Protein AF-A0A9D1GEF4-F1 (afdb_monomer_lite)

Organism: NCBI:txid2840716

Foldseek 3Di:
DDEDELQVVLVVLLVVCLVPDDLVCDDQQKHWDWDWDADPNFIKIKIKIFHADPVSQATPFIAIDMDTPDPVDDYHYDDDNVVSRVSSRVSNNVVSVVVCVVVPPPD

Structure (mmCIF, N/CA/C/O backbone):
data_AF-A0A9D1GEF4-F1
#
_entry.id   AF-A0A9D1GEF4-F1
#
loop_
_atom_site.group_PDB
_atom_site.id
_atom_site.type_symbol
_atom_site.label_atom_id
_atom_site.label_alt_id
_atom_site.label_comp_id
_atom_site.label_asym_id
_atom_site.label_entity_id
_atom_site.label_seq_id
_atom_site.pdbx_PDB_ins_code
_atom_site.Cartn_x
_atom_site.Cartn_y
_atom_site.Cartn_z
_atom_site.occupancy
_atom_site.B_iso_or_equiv
_atom_site.auth_seq_id
_atom_site.auth_comp_id
_atom_site.auth_asym_id
_atom_site.auth_atom_id
_atom_site.pdbx_PDB_model_num
ATOM 1 N N . MET A 1 1 ? 12.922 -2.354 -20.323 1.00 76.94 1 MET A N 1
ATOM 2 C CA . MET A 1 1 ? 13.025 -2.869 -18.943 1.00 76.94 1 MET A CA 1
ATOM 3 C C . MET A 1 1 ? 13.205 -1.672 -18.039 1.00 76.94 1 MET A C 1
ATOM 5 O O . MET A 1 1 ? 13.996 -0.806 -18.395 1.00 76.94 1 MET A O 1
ATOM 9 N N . ILE A 1 2 ? 12.455 -1.593 -16.946 1.00 87.62 2 ILE A N 1
ATOM 10 C CA . ILE A 1 2 ? 12.565 -0.506 -15.969 1.00 87.62 2 ILE A CA 1
ATOM 11 C C . ILE A 1 2 ? 12.930 -1.085 -14.607 1.00 87.62 2 ILE A C 1
ATOM 13 O O . ILE A 1 2 ? 12.380 -2.104 -14.190 1.00 87.62 2 ILE A O 1
ATOM 17 N N . GLU A 1 3 ? 13.867 -0.437 -13.930 1.00 91.56 3 GLU A N 1
ATOM 18 C CA . GLU A 1 3 ? 14.312 -0.832 -12.601 1.00 91.56 3 GLU A CA 1
ATOM 19 C C . GLU A 1 3 ? 13.551 -0.049 -11.536 1.00 91.56 3 GLU A C 1
ATOM 21 O O . GLU A 1 3 ? 13.539 1.183 -11.535 1.00 91.56 3 GLU A O 1
ATOM 26 N N . LEU A 1 4 ? 12.922 -0.769 -10.611 1.00 91.75 4 LEU A N 1
ATOM 27 C CA . LEU A 1 4 ? 12.148 -0.184 -9.526 1.00 91.75 4 LEU A CA 1
ATOM 28 C C . LEU A 1 4 ? 12.790 -0.546 -8.193 1.00 91.75 4 LEU A C 1
ATOM 30 O O . LEU A 1 4 ? 12.788 -1.700 -7.760 1.00 91.75 4 LEU A O 1
ATOM 34 N N . ASN A 1 5 ? 13.340 0.463 -7.521 1.00 94.19 5 ASN A N 1
ATOM 35 C CA . ASN A 1 5 ? 13.904 0.291 -6.192 1.00 94.19 5 ASN A CA 1
ATOM 36 C C . ASN A 1 5 ? 12.781 0.135 -5.160 1.00 94.19 5 ASN A C 1
ATOM 38 O O . ASN A 1 5 ? 11.908 1.002 -5.045 1.00 94.19 5 ASN A O 1
ATOM 42 N N . THR A 1 6 ? 12.831 -0.924 -4.353 1.00 94.50 6 THR A N 1
ATOM 43 C CA . THR A 1 6 ? 11.759 -1.209 -3.390 1.00 94.50 6 THR A CA 1
ATOM 44 C C . THR A 1 6 ? 11.595 -0.127 -2.317 1.00 94.50 6 THR A C 1
ATOM 46 O O . THR A 1 6 ? 10.497 0.050 -1.794 1.00 94.50 6 THR A O 1
ATOM 49 N N . ARG A 1 7 ? 12.631 0.673 -2.021 1.00 94.00 7 ARG A N 1
ATOM 50 C CA . ARG A 1 7 ? 12.518 1.837 -1.123 1.00 94.00 7 ARG A CA 1
ATOM 51 C C . ARG A 1 7 ? 11.658 2.944 -1.727 1.00 94.00 7 ARG A C 1
ATOM 53 O O . ARG A 1 7 ? 10.870 3.545 -1.001 1.00 94.00 7 ARG A O 1
ATOM 60 N N . HIS A 1 8 ? 11.817 3.219 -3.021 1.00 92.12 8 HIS A N 1
ATOM 61 C CA . HIS A 1 8 ? 10.982 4.198 -3.717 1.00 92.12 8 HIS A CA 1
ATOM 62 C C . HIS A 1 8 ? 9.544 3.697 -3.824 1.00 92.12 8 HIS A C 1
ATOM 64 O O . HIS A 1 8 ? 8.628 4.459 -3.539 1.00 92.12 8 HIS A O 1
ATOM 70 N N . LEU A 1 9 ? 9.351 2.408 -4.121 1.00 93.25 9 LEU A N 1
ATOM 71 C CA . LEU A 1 9 ? 8.019 1.800 -4.127 1.00 93.25 9 LEU A CA 1
ATOM 72 C C . LEU A 1 9 ? 7.336 1.893 -2.758 1.00 93.25 9 LEU A C 1
ATOM 74 O O . LEU A 1 9 ? 6.184 2.300 -2.686 1.00 93.25 9 LEU A O 1
ATOM 78 N N . ALA A 1 10 ? 8.052 1.611 -1.664 1.00 95.31 10 ALA A N 1
ATOM 79 C CA . ALA A 1 10 ? 7.504 1.757 -0.315 1.00 95.31 10 ALA A CA 1
ATOM 80 C C . ALA A 1 10 ? 7.034 3.190 -0.022 1.00 95.31 10 ALA A C 1
ATOM 82 O O . ALA A 1 10 ? 5.971 3.377 0.564 1.00 95.31 10 ALA A O 1
ATOM 83 N N . LEU A 1 11 ? 7.830 4.195 -0.414 1.00 94.69 11 LEU A N 1
ATOM 84 C CA . LEU A 1 11 ? 7.485 5.607 -0.222 1.00 94.69 11 LEU A CA 1
ATOM 85 C C . LEU A 1 11 ? 6.262 5.992 -1.051 1.00 94.69 11 LEU A C 1
ATOM 87 O O . LEU A 1 11 ? 5.365 6.656 -0.543 1.00 94.69 11 LEU A O 1
ATOM 91 N N . LEU A 1 12 ? 6.225 5.554 -2.308 1.00 93.31 12 LEU A N 1
ATOM 92 C CA . LEU A 1 12 ? 5.145 5.862 -3.230 1.00 93.31 12 LEU A CA 1
ATOM 93 C C . LEU A 1 12 ? 3.830 5.219 -2.782 1.00 93.31 12 LEU A C 1
ATOM 95 O O . LEU A 1 12 ? 2.833 5.920 -2.662 1.00 93.31 12 LEU A O 1
ATOM 99 N N . CYS A 1 13 ? 3.841 3.926 -2.444 1.00 94.06 13 CYS A N 1
ATOM 100 C CA . CYS A 1 13 ? 2.667 3.232 -1.915 1.00 94.06 13 CYS A CA 1
ATOM 101 C C . CYS A 1 13 ? 2.172 3.856 -0.609 1.00 94.06 13 CYS A C 1
ATOM 103 O O . CYS A 1 13 ? 0.974 4.074 -0.463 1.00 94.06 13 CYS A O 1
ATOM 105 N N . ALA A 1 14 ? 3.072 4.178 0.326 1.00 94.69 14 ALA A N 1
ATOM 106 C CA . ALA A 1 14 ? 2.683 4.830 1.573 1.00 94.69 14 ALA A CA 1
ATOM 107 C C . ALA A 1 14 ? 2.086 6.222 1.331 1.00 94.69 14 ALA A C 1
ATOM 109 O O . ALA A 1 14 ? 1.070 6.555 1.929 1.00 94.69 14 ALA A O 1
ATOM 110 N N . GLY A 1 15 ? 2.686 7.017 0.442 1.00 94.06 15 GLY A N 1
ATOM 111 C CA . GLY A 1 15 ? 2.183 8.344 0.093 1.00 94.06 15 GLY A CA 1
ATOM 112 C C . GLY A 1 15 ? 0.809 8.295 -0.573 1.00 94.06 15 GLY A C 1
ATOM 113 O O . GLY A 1 15 ? -0.081 9.034 -0.168 1.00 94.06 15 GLY A O 1
ATOM 114 N N . GLN A 1 16 ? 0.619 7.394 -1.541 1.00 93.81 16 GLN A N 1
ATOM 115 C CA . GLN A 1 16 ? -0.667 7.210 -2.218 1.00 93.81 16 GLN A CA 1
ATOM 116 C C . GLN A 1 16 ? -1.752 6.731 -1.258 1.00 93.81 16 GLN A C 1
ATOM 118 O O . GLN A 1 16 ? -2.845 7.290 -1.261 1.00 93.81 16 GLN A O 1
ATOM 123 N N . PHE A 1 17 ? -1.422 5.769 -0.389 1.00 93.06 17 PHE A N 1
ATOM 124 C CA . PHE A 1 17 ? -2.317 5.330 0.674 1.00 93.06 17 PHE A CA 1
ATOM 125 C C . PHE A 1 17 ? -2.722 6.509 1.557 1.00 93.06 17 PHE A C 1
ATOM 127 O O . PHE A 1 17 ? -3.899 6.781 1.709 1.00 93.06 17 PHE A O 1
ATOM 134 N N . ILE A 1 18 ? -1.758 7.252 2.103 1.00 91.44 18 ILE A N 1
ATOM 135 C CA . ILE A 1 18 ? -2.029 8.366 3.022 1.00 91.44 18 ILE A CA 1
ATOM 136 C C . ILE A 1 18 ? -2.887 9.459 2.369 1.00 91.44 18 ILE A C 1
ATOM 138 O O . ILE A 1 18 ? -3.729 10.044 3.038 1.00 91.44 18 ILE A O 1
ATOM 142 N N . ALA A 1 19 ? -2.670 9.747 1.086 1.00 90.69 19 ALA A N 1
ATOM 143 C CA . ALA A 1 19 ? -3.388 10.806 0.384 1.00 90.69 19 ALA A CA 1
ATOM 144 C C . ALA A 1 19 ? -4.855 10.464 0.072 1.00 90.69 19 ALA A C 1
ATOM 146 O O . ALA A 1 19 ? -5.658 11.380 -0.076 1.00 90.69 19 ALA A O 1
ATOM 147 N N . HIS A 1 20 ? -5.192 9.176 -0.043 1.00 90.69 20 HIS A N 1
ATOM 148 C CA . HIS A 1 20 ? -6.501 8.719 -0.527 1.00 90.69 20 HIS A CA 1
ATOM 149 C C . HIS A 1 20 ? -7.236 7.800 0.449 1.00 90.69 20 HIS A C 1
ATOM 151 O O . HIS A 1 20 ? -8.330 7.343 0.141 1.00 90.69 20 HIS A O 1
ATOM 157 N N . PHE A 1 21 ? -6.622 7.451 1.575 1.00 89.50 21 PHE A N 1
ATOM 158 C CA . PHE A 1 21 ? -7.241 6.586 2.563 1.00 89.50 21 PHE A CA 1
ATOM 159 C C . PHE A 1 21 ? -8.298 7.354 3.352 1.00 89.50 21 PHE A C 1
ATOM 161 O O . PHE A 1 21 ? -7.979 8.347 4.009 1.00 89.50 21 PHE A O 1
ATOM 168 N N . ASP A 1 22 ? -9.512 6.814 3.350 1.00 87.06 22 ASP A N 1
ATOM 169 C CA . ASP A 1 22 ? -10.577 7.172 4.274 1.00 87.06 22 ASP A CA 1
ATOM 170 C C . ASP A 1 22 ? -10.949 5.956 5.142 1.00 87.06 22 ASP A C 1
ATOM 172 O O . ASP A 1 22 ? -10.879 4.803 4.706 1.00 87.06 22 ASP A O 1
ATOM 176 N N . TYR A 1 23 ? -11.337 6.205 6.392 1.00 86.25 23 TYR A N 1
ATOM 177 C CA . TYR A 1 23 ? -11.857 5.160 7.270 1.00 86.25 23 TYR A CA 1
ATOM 178 C C . TYR A 1 23 ? -13.217 4.637 6.798 1.00 86.25 23 TYR A C 1
ATOM 180 O O . TYR A 1 23 ? -13.510 3.465 7.041 1.00 86.25 23 TYR A O 1
ATOM 188 N N . ASP A 1 24 ? -14.000 5.456 6.094 1.00 86.88 24 ASP A N 1
ATOM 189 C CA . ASP A 1 24 ? -15.291 5.050 5.530 1.00 86.88 24 ASP A CA 1
ATOM 190 C C . ASP A 1 24 ? -15.145 3.995 4.416 1.00 86.88 24 ASP A C 1
ATOM 192 O O . ASP A 1 24 ? -16.067 3.218 4.165 1.00 86.88 24 ASP A O 1
ATOM 196 N N . ASP A 1 25 ? -13.958 3.886 3.809 1.00 87.38 25 ASP A N 1
ATOM 197 C CA . ASP A 1 25 ? -13.647 2.877 2.788 1.00 87.38 25 ASP A CA 1
ATOM 198 C C . ASP A 1 25 ? -13.335 1.489 3.379 1.00 87.38 25 ASP A C 1
ATOM 200 O O . ASP A 1 25 ? -13.064 0.529 2.645 1.00 87.38 25 ASP A O 1
ATOM 204 N N . LEU A 1 26 ? -13.323 1.347 4.709 1.00 89.19 26 LEU A N 1
ATOM 205 C CA . LEU A 1 26 ? -13.028 0.073 5.352 1.00 89.19 26 LEU A CA 1
ATOM 206 C C . LEU A 1 26 ? -14.205 -0.898 5.269 1.00 89.19 26 LEU A C 1
ATOM 208 O O . LEU A 1 26 ? -15.275 -0.675 5.827 1.00 89.19 26 LEU A O 1
ATOM 212 N N . VAL A 1 27 ? -13.943 -2.075 4.699 1.00 90.31 27 VAL A N 1
ATOM 213 C CA . VAL A 1 27 ? -14.867 -3.216 4.717 1.00 90.31 27 VAL A CA 1
ATOM 214 C C . VAL A 1 27 ? -14.232 -4.341 5.525 1.00 90.31 27 VAL A C 1
ATOM 216 O O . VAL A 1 27 ? -13.161 -4.837 5.179 1.00 90.31 27 VAL A O 1
ATOM 219 N N . ASP A 1 28 ? -14.859 -4.738 6.635 1.00 90.56 28 ASP A N 1
ATOM 220 C CA . ASP A 1 28 ? -14.345 -5.772 7.550 1.00 90.56 28 ASP A CA 1
ATOM 221 C C . ASP A 1 28 ? -12.888 -5.539 8.006 1.00 90.56 28 ASP A C 1
ATOM 223 O O . ASP A 1 28 ? -12.069 -6.466 8.050 1.00 90.56 28 ASP A O 1
ATOM 227 N N . ASN A 1 29 ? -12.545 -4.289 8.349 1.00 92.06 29 ASN A N 1
ATOM 228 C CA . ASN A 1 29 ? -11.181 -3.856 8.697 1.00 92.06 29 ASN A CA 1
ATOM 229 C C . ASN A 1 29 ? -10.157 -4.090 7.574 1.00 92.06 29 ASN A C 1
ATOM 231 O O . ASN A 1 29 ? -8.968 -4.302 7.833 1.00 92.06 29 ASN A O 1
ATOM 235 N N . ARG A 1 30 ? -10.596 -4.090 6.316 1.00 94.19 30 ARG A N 1
ATOM 236 C CA . ARG A 1 30 ? -9.727 -4.206 5.147 1.00 94.19 30 ARG A CA 1
ATOM 237 C C . ARG A 1 30 ? -9.899 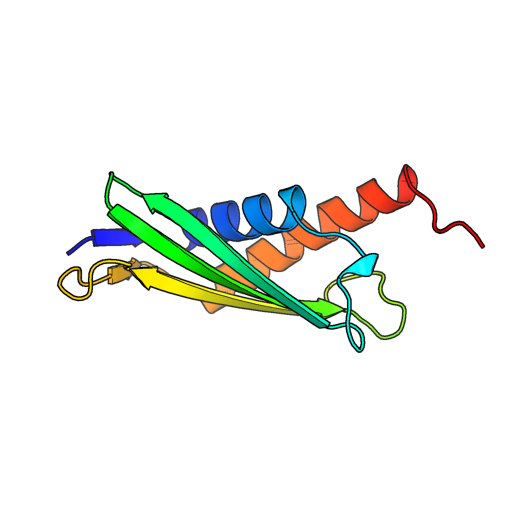-2.992 4.258 1.00 94.19 30 ARG A C 1
ATOM 239 O O . ARG A 1 30 ? -11.009 -2.512 4.066 1.00 94.19 30 ARG A O 1
ATOM 246 N N . TYR A 1 31 ? -8.784 -2.558 3.696 1.00 93.69 31 TYR A N 1
ATOM 247 C CA . TYR A 1 31 ? -8.723 -1.528 2.675 1.00 93.69 31 TYR A CA 1
ATOM 248 C C . TYR A 1 31 ? -7.985 -2.090 1.466 1.00 93.69 31 TYR A C 1
ATOM 250 O O . TYR A 1 31 ? -6.900 -2.659 1.612 1.00 93.69 31 TYR A O 1
ATOM 258 N N . CYS A 1 32 ? -8.562 -1.924 0.284 1.00 93.88 32 CYS A N 1
ATOM 259 C CA . CYS A 1 32 ? -7.955 -2.295 -0.986 1.00 93.88 32 CYS A CA 1
ATOM 260 C C . CYS A 1 32 ? -8.100 -1.111 -1.932 1.00 93.88 32 CYS A C 1
ATOM 262 O O . CYS A 1 32 ? -9.204 -0.600 -2.088 1.00 93.88 32 CYS A O 1
ATOM 264 N N . SER A 1 33 ? -7.011 -0.694 -2.565 1.00 92.38 33 SER A N 1
ATOM 265 C CA . SER A 1 33 ? -7.049 0.412 -3.517 1.00 92.38 33 SER A CA 1
ATOM 266 C C . SER A 1 33 ? -5.993 0.250 -4.598 1.00 92.38 33 SER A C 1
ATOM 268 O O . SER A 1 33 ? -4.982 -0.434 -4.406 1.00 92.38 33 SER A O 1
ATOM 270 N N . GLU A 1 34 ? -6.260 0.871 -5.738 1.00 94.56 34 GLU A N 1
ATOM 271 C CA . GLU A 1 34 ? -5.400 0.870 -6.910 1.00 94.56 34 GLU A CA 1
ATOM 272 C C . GLU A 1 34 ? -5.039 2.309 -7.261 1.00 94.56 34 GLU A C 1
ATOM 274 O O . GLU A 1 34 ? -5.911 3.172 -7.356 1.00 94.56 34 GLU A O 1
ATOM 279 N N . TYR A 1 35 ? -3.747 2.571 -7.447 1.00 92.19 35 TYR A N 1
ATOM 280 C CA . TYR A 1 35 ? -3.245 3.912 -7.725 1.00 92.19 35 TYR A CA 1
ATOM 281 C C . TYR A 1 35 ? -2.440 3.926 -9.013 1.00 92.19 35 TYR A C 1
ATOM 283 O O . TYR A 1 35 ? -1.418 3.243 -9.130 1.00 92.19 35 TYR A O 1
ATOM 291 N N . GLU A 1 36 ? -2.867 4.751 -9.962 1.00 91.75 36 GLU A N 1
ATOM 292 C CA . GLU A 1 36 ? -2.085 5.038 -11.158 1.00 91.75 36 GLU A CA 1
ATOM 293 C C . GLU A 1 36 ? -0.913 5.962 -10.813 1.00 91.75 36 GLU A C 1
ATOM 295 O O . GLU A 1 36 ? -1.047 6.971 -10.116 1.00 91.75 36 GLU A O 1
ATOM 300 N N . THR A 1 37 ? 0.275 5.621 -11.299 1.00 88.62 37 THR A N 1
ATOM 301 C CA . THR A 1 37 ? 1.481 6.416 -11.086 1.00 88.62 37 THR A CA 1
ATOM 302 C C . THR A 1 37 ? 2.416 6.339 -12.283 1.00 88.62 37 THR A C 1
ATOM 304 O O . THR A 1 37 ? 2.314 5.445 -13.115 1.00 88.62 37 THR A O 1
ATOM 307 N N . ASN A 1 38 ? 3.353 7.278 -12.374 1.00 88.00 38 ASN A N 1
ATOM 308 C CA . ASN A 1 38 ? 4.334 7.328 -13.448 1.00 88.00 38 ASN A CA 1
ATOM 309 C C . ASN A 1 38 ? 5.743 7.323 -12.857 1.00 88.00 38 ASN A C 1
ATOM 311 O O . ASN A 1 38 ? 6.119 8.248 -12.137 1.00 88.00 38 ASN A O 1
ATOM 315 N N . ILE A 1 39 ? 6.545 6.315 -13.201 1.00 83.31 39 ILE A N 1
ATOM 316 C CA . ILE A 1 39 ? 7.975 6.279 -12.870 1.00 83.31 39 ILE A CA 1
ATOM 317 C C . ILE A 1 39 ? 8.757 6.333 -14.175 1.00 83.31 39 ILE A C 1
ATOM 319 O O . ILE A 1 39 ? 8.582 5.485 -15.045 1.00 83.31 39 ILE A O 1
ATOM 323 N N . SER A 1 40 ? 9.607 7.350 -14.333 1.00 82.50 40 SER A N 1
ATOM 324 C CA . SER A 1 40 ? 10.404 7.558 -15.554 1.00 82.50 40 SER A CA 1
ATOM 325 C C . SER A 1 40 ? 9.553 7.543 -16.835 1.00 82.50 40 SER A C 1
ATOM 327 O O . SER A 1 40 ? 9.918 6.917 -17.827 1.00 82.50 40 SER A O 1
ATOM 329 N N . SER A 1 41 ? 8.394 8.209 -16.799 1.00 83.69 41 SER A N 1
ATOM 330 C CA . SER A 1 41 ? 7.397 8.249 -17.888 1.00 83.69 41 SER A CA 1
ATOM 331 C C . SER A 1 41 ? 6.769 6.897 -18.253 1.00 83.69 41 SER A C 1
ATOM 333 O O . SER A 1 41 ? 6.099 6.790 -19.276 1.00 83.69 41 SER A O 1
ATOM 335 N N . THR A 1 42 ? 6.970 5.867 -17.429 1.00 86.06 42 THR A N 1
ATOM 336 C CA . THR A 1 42 ?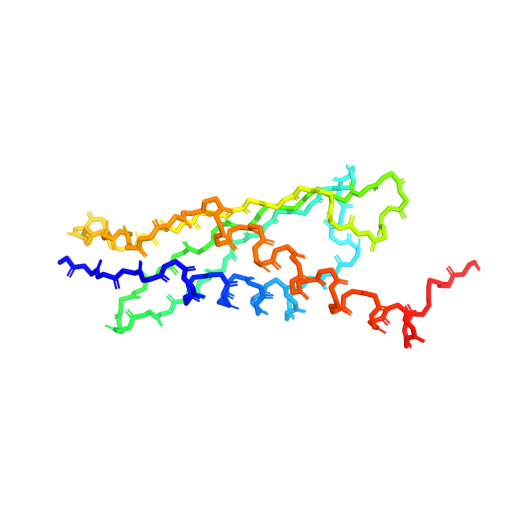 6.284 4.581 -17.561 1.00 86.06 42 THR A CA 1
ATOM 337 C C . THR A 1 42 ? 5.054 4.580 -16.655 1.00 86.06 42 THR A C 1
ATOM 339 O O . THR A 1 42 ? 5.230 4.723 -15.440 1.00 86.06 42 THR A O 1
ATOM 342 N N . PRO A 1 43 ? 3.841 4.408 -17.207 1.00 90.94 43 PRO A N 1
ATOM 343 C CA . PRO A 1 43 ? 2.631 4.265 -16.414 1.00 90.94 43 PRO A CA 1
ATOM 344 C C . PRO A 1 43 ? 2.618 2.915 -15.699 1.00 90.94 43 PRO A C 1
ATOM 346 O O . PRO A 1 43 ? 2.840 1.855 -16.300 1.00 90.94 43 PRO A O 1
ATOM 349 N N . LEU A 1 44 ? 2.379 2.980 -14.397 1.00 91.94 44 LEU A N 1
ATOM 350 C CA . LEU A 1 44 ? 2.325 1.860 -13.476 1.00 91.94 44 LEU A CA 1
ATOM 351 C C . LEU A 1 44 ? 1.025 1.915 -12.674 1.00 91.94 44 LEU A C 1
ATOM 353 O O . LEU A 1 44 ? 0.506 2.994 -12.388 1.00 91.94 44 LEU A O 1
ATOM 357 N N . LEU A 1 45 ? 0.564 0.746 -12.252 1.00 94.00 45 LEU A N 1
ATOM 358 C CA . LEU A 1 45 ? -0.557 0.572 -11.344 1.00 94.00 45 LEU A CA 1
ATOM 359 C C . LEU A 1 45 ? -0.040 -0.034 -10.037 1.00 94.00 45 LEU A C 1
ATOM 361 O O . LEU A 1 45 ? 0.656 -1.051 -10.045 1.00 94.00 45 LEU A O 1
ATOM 365 N N . LEU A 1 46 ? -0.326 0.622 -8.915 1.00 94.69 46 LEU A N 1
ATOM 366 C CA . LEU A 1 46 ? 0.011 0.145 -7.577 1.00 94.69 46 LEU A CA 1
ATOM 367 C C . LEU A 1 46 ? -1.229 -0.440 -6.927 1.00 94.69 46 LEU A C 1
ATOM 369 O O . LEU A 1 46 ? -2.198 0.281 -6.719 1.00 94.69 46 LEU A O 1
ATOM 373 N N . HIS A 1 47 ? -1.169 -1.705 -6.533 1.00 95.56 47 HIS A N 1
ATOM 374 C CA . HIS A 1 47 ? -2.248 -2.359 -5.801 1.00 95.56 47 HIS A CA 1
ATOM 375 C C . HIS A 1 47 ? -1.869 -2.393 -4.328 1.00 95.56 47 HIS A C 1
ATOM 377 O O . HIS A 1 47 ? -0.933 -3.096 -3.954 1.00 95.56 47 HIS A O 1
ATOM 383 N N . CYS A 1 48 ? -2.579 -1.644 -3.493 1.00 95.25 48 CYS A N 1
ATOM 384 C CA . CYS A 1 48 ? -2.348 -1.580 -2.055 1.00 95.25 48 CYS A CA 1
ATOM 385 C C . CYS A 1 48 ? -3.449 -2.334 -1.313 1.00 95.25 48 CYS A C 1
ATOM 387 O O . CYS A 1 48 ? -4.636 -2.164 -1.590 1.00 95.25 48 CYS A O 1
ATOM 389 N N . ARG A 1 49 ? -3.056 -3.149 -0.335 1.00 96.50 49 ARG A N 1
ATOM 390 C CA . ARG A 1 49 ? -3.965 -3.923 0.512 1.00 96.50 49 ARG A CA 1
ATOM 391 C C . ARG A 1 49 ? -3.539 -3.754 1.961 1.00 96.50 49 ARG A C 1
ATOM 393 O O . ARG A 1 49 ? -2.406 -4.064 2.321 1.00 96.50 49 ARG A O 1
ATOM 400 N N . ALA A 1 50 ? -4.443 -3.283 2.804 1.00 96.94 50 ALA A N 1
ATOM 401 C CA . ALA A 1 50 ? -4.209 -3.132 4.230 1.00 96.94 50 ALA A CA 1
ATOM 402 C C . ALA A 1 50 ? -5.253 -3.909 5.024 1.00 96.94 50 ALA A C 1
ATOM 404 O O . ALA A 1 50 ? -6.440 -3.907 4.700 1.00 96.94 50 ALA A O 1
ATOM 405 N N . ARG A 1 51 ? -4.810 -4.546 6.104 1.00 96.81 51 ARG A N 1
ATOM 406 C CA . ARG A 1 51 ? -5.681 -5.102 7.133 1.00 96.81 51 ARG A CA 1
ATOM 407 C C . ARG A 1 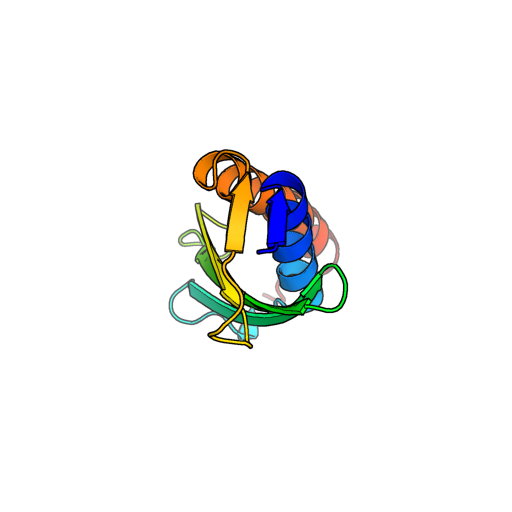51 ? -5.434 -4.371 8.435 1.00 96.81 51 ARG A C 1
ATOM 409 O O . ARG A 1 51 ? -4.332 -4.421 8.986 1.00 96.81 51 ARG A O 1
ATOM 416 N N . PHE A 1 52 ? -6.475 -3.756 8.955 1.00 95.00 52 PHE A N 1
ATOM 417 C CA . PHE A 1 52 ? -6.456 -3.093 10.241 1.00 95.00 52 PHE A CA 1
ATOM 418 C C . PHE A 1 52 ? -6.633 -4.103 11.373 1.00 95.00 52 PHE A C 1
ATOM 420 O O . PHE A 1 52 ? -7.108 -5.226 11.178 1.00 95.00 52 PHE A O 1
ATOM 427 N N . ASP A 1 53 ? -6.183 -3.727 12.564 1.00 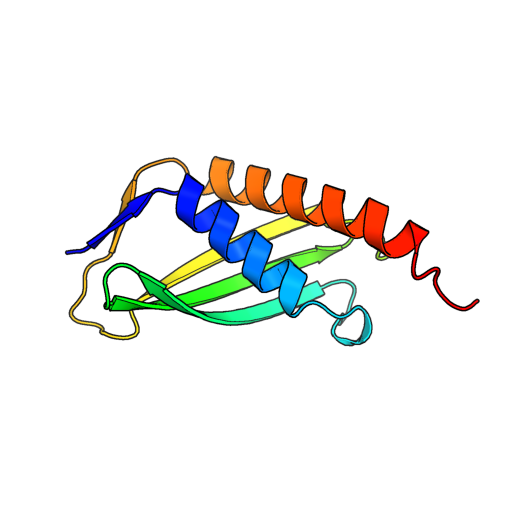92.81 53 ASP A N 1
ATOM 428 C CA . ASP A 1 53 ? -6.493 -4.488 13.763 1.00 92.81 53 ASP A CA 1
ATOM 429 C C . ASP A 1 53 ? -7.998 -4.456 14.081 1.00 92.81 53 ASP A C 1
ATOM 431 O O . ASP A 1 53 ? -8.786 -3.761 13.445 1.00 92.81 53 ASP A O 1
ATOM 435 N N . LYS A 1 54 ? -8.424 -5.233 15.084 1.00 87.81 54 LYS A N 1
ATOM 436 C CA . LYS A 1 54 ? -9.850 -5.361 15.437 1.00 87.81 54 LYS A CA 1
ATOM 437 C C . LYS A 1 54 ? -10.512 -4.042 15.841 1.00 87.81 54 LYS A C 1
ATOM 439 O O . LYS A 1 54 ? -11.734 -3.981 15.887 1.00 87.81 54 LYS A O 1
ATOM 444 N N . LYS A 1 55 ? -9.714 -3.042 16.207 1.00 85.38 55 LYS A N 1
ATOM 445 C CA . LYS A 1 55 ? -10.175 -1.727 16.641 1.00 85.38 55 LYS A CA 1
ATOM 446 C C . LYS A 1 55 ? -10.149 -0.702 15.497 1.00 85.38 55 LYS A C 1
ATOM 448 O O . LYS A 1 55 ? -10.527 0.446 15.710 1.00 85.38 55 LYS A O 1
ATOM 453 N N . GLY A 1 56 ? -9.674 -1.091 14.312 1.00 83.50 56 GLY A N 1
ATOM 454 C CA . GLY A 1 56 ? -9.548 -0.201 13.167 1.00 83.50 56 GLY A CA 1
ATOM 455 C C . GLY A 1 56 ? -8.500 0.898 13.359 1.00 83.50 56 GLY A C 1
ATOM 456 O O . GLY A 1 56 ? -8.604 1.923 12.702 1.00 83.50 56 GLY A O 1
ATOM 457 N N . GLU A 1 57 ? -7.531 0.768 14.278 1.00 85.19 57 GLU A N 1
ATOM 458 C CA . GLU A 1 57 ? -6.649 1.903 14.652 1.00 85.19 57 GLU A CA 1
ATOM 459 C C . GLU A 1 57 ? -5.321 1.923 13.917 1.00 85.19 57 GLU A C 1
ATOM 461 O O . GLU A 1 57 ? -4.732 2.979 13.694 1.00 85.19 57 GLU A O 1
ATOM 466 N N . GLN A 1 58 ? -4.833 0.743 13.571 1.00 91.62 58 GLN A N 1
ATOM 467 C CA . GLN A 1 58 ? -3.527 0.556 12.968 1.00 91.62 58 GLN A CA 1
ATOM 468 C C . GLN A 1 58 ? -3.580 -0.600 11.988 1.00 91.62 58 GLN A C 1
ATOM 470 O O . GLN A 1 58 ? -4.304 -1.582 12.166 1.00 91.62 58 GLN A O 1
ATOM 475 N N . ILE A 1 59 ? -2.734 -0.507 10.977 1.00 95.56 59 ILE A N 1
ATOM 476 C CA . ILE A 1 59 ? -2.533 -1.549 9.992 1.00 95.56 59 ILE A CA 1
ATOM 477 C C . ILE A 1 59 ? -1.705 -2.663 10.631 1.00 95.56 59 ILE A C 1
ATOM 479 O O . ILE A 1 59 ? -0.526 -2.492 10.960 1.00 95.56 59 ILE A O 1
ATOM 483 N N . SER A 1 60 ? -2.339 -3.819 10.794 1.00 96.00 60 SER A N 1
ATOM 484 C CA . SER A 1 60 ? -1.719 -5.057 11.261 1.00 96.00 60 SER A CA 1
ATOM 485 C C . SER A 1 60 ? -0.902 -5.726 10.156 1.00 96.00 60 SER A C 1
ATOM 487 O O . SER A 1 60 ? 0.215 -6.180 10.412 1.00 96.00 60 SER A O 1
ATOM 489 N N . ASP A 1 61 ? -1.403 -5.696 8.922 1.00 96.19 61 ASP A N 1
ATOM 490 C CA . ASP A 1 61 ? -0.779 -6.295 7.746 1.00 96.19 61 ASP A CA 1
ATOM 491 C C . ASP A 1 61 ? -0.931 -5.367 6.540 1.00 96.19 61 ASP A C 1
ATOM 493 O O . ASP A 1 61 ? -1.996 -4.783 6.338 1.00 96.19 61 ASP A O 1
ATOM 497 N N . PHE A 1 62 ? 0.144 -5.199 5.776 1.00 96.88 62 PHE A N 1
ATOM 498 C CA . PHE A 1 62 ? 0.173 -4.321 4.611 1.00 96.88 62 PHE A CA 1
ATOM 499 C C . PHE A 1 62 ? 0.908 -5.013 3.481 1.00 96.88 62 PHE A C 1
ATOM 501 O O . PHE A 1 62 ? 2.066 -5.412 3.634 1.00 96.88 62 PHE A O 1
ATOM 508 N N . ASP A 1 63 ? 0.243 -5.091 2.344 1.00 96.94 63 ASP A N 1
ATOM 509 C CA . ASP A 1 63 ? 0.765 -5.693 1.141 1.00 96.94 63 ASP A CA 1
ATOM 510 C C . ASP A 1 63 ? 0.611 -4.723 -0.022 1.00 96.94 63 ASP A C 1
ATOM 512 O O . ASP A 1 63 ? -0.346 -3.947 -0.090 1.00 96.94 63 ASP A O 1
ATOM 516 N N . PHE A 1 64 ? 1.579 -4.757 -0.930 1.00 96.00 64 PHE A N 1
ATOM 517 C CA . PHE A 1 64 ? 1.443 -4.040 -2.183 1.00 96.00 64 PHE A CA 1
ATOM 518 C C . PHE A 1 64 ? 2.202 -4.727 -3.309 1.00 96.00 64 PHE A C 1
ATOM 520 O O . PHE A 1 64 ? 3.273 -5.317 -3.093 1.00 96.00 64 PHE A O 1
ATOM 527 N N . ASP A 1 65 ? 1.649 -4.574 -4.505 1.00 94.12 65 ASP A N 1
ATOM 528 C CA . ASP A 1 65 ? 2.204 -5.032 -5.771 1.00 94.12 65 ASP A CA 1
ATOM 529 C C . ASP A 1 65 ? 2.206 -3.881 -6.785 1.00 94.12 65 ASP A C 1
ATOM 531 O O . ASP A 1 65 ? 1.499 -2.883 -6.621 1.00 94.12 65 ASP A O 1
ATOM 535 N N . VAL A 1 66 ? 3.042 -4.004 -7.814 1.00 92.69 66 VAL A N 1
ATOM 536 C CA . VAL A 1 66 ? 3.158 -3.020 -8.891 1.00 92.69 66 VAL A CA 1
ATOM 537 C C . VAL A 1 66 ? 3.098 -3.721 -10.236 1.00 92.69 66 VAL A C 1
ATOM 539 O O . VAL A 1 66 ? 3.799 -4.707 -10.464 1.00 92.69 66 VAL A O 1
ATOM 542 N N . GLU A 1 67 ? 2.293 -3.175 -11.132 1.00 92.75 67 GLU A N 1
ATOM 543 C CA . GLU A 1 67 ? 2.150 -3.646 -12.502 1.00 92.75 67 GLU A CA 1
ATOM 544 C C . GLU A 1 67 ? 2.433 -2.502 -13.474 1.00 92.75 67 GLU A C 1
ATOM 546 O O . GLU A 1 67 ? 2.247 -1.330 -13.149 1.00 92.75 67 GLU A O 1
ATOM 551 N N . SER A 1 68 ? 2.928 -2.820 -14.672 1.00 91.44 68 SER A N 1
ATOM 552 C CA . SER A 1 68 ? 3.002 -1.824 -15.740 1.00 91.44 68 SER A CA 1
ATOM 553 C C . SER A 1 68 ? 1.705 -1.832 -16.524 1.00 91.44 68 SER A C 1
ATOM 555 O O . SER A 1 68 ? 1.227 -2.896 -16.919 1.00 91.44 68 SER A O 1
ATOM 557 N N . CYS A 1 69 ? 1.184 -0.645 -16.829 1.00 88.81 69 CYS A N 1
ATOM 558 C CA . CYS A 1 69 ? 0.035 -0.520 -17.721 1.00 88.81 69 CYS A CA 1
ATOM 559 C C . CYS A 1 69 ? 0.390 -0.934 -19.164 1.00 88.81 69 CYS A C 1
ATOM 561 O O . CYS A 1 69 ? -0.492 -1.286 -19.946 1.00 88.81 69 CYS A O 1
ATOM 563 N N . ASP A 1 70 ? 1.682 -0.940 -19.519 1.00 87.81 70 ASP A N 1
ATOM 564 C CA . ASP A 1 70 ? 2.179 -1.500 -20.774 1.00 87.81 70 ASP A CA 1
ATOM 565 C C . ASP A 1 70 ? 2.726 -2.919 -20.566 1.00 87.81 70 ASP A C 1
ATOM 567 O O . ASP A 1 70 ? 3.809 -3.127 -20.018 1.00 87.81 70 ASP A O 1
ATOM 571 N N . ARG A 1 71 ? 2.014 -3.912 -21.111 1.00 80.50 71 ARG A N 1
ATOM 572 C CA . ARG A 1 71 ? 2.390 -5.336 -21.047 1.00 80.50 71 ARG A CA 1
ATOM 573 C C . ARG A 1 71 ? 3.749 -5.657 -21.677 1.00 80.50 71 ARG A C 1
ATOM 575 O O . ARG A 1 71 ? 4.290 -6.731 -21.427 1.00 80.50 71 ARG A O 1
ATOM 582 N N . ARG A 1 72 ? 4.297 -4.777 -22.522 1.00 86.38 72 ARG A N 1
ATOM 583 C CA . ARG A 1 72 ? 5.634 -4.950 -23.118 1.00 86.38 72 ARG A CA 1
ATOM 584 C C . ARG A 1 72 ? 6.751 -4.510 -22.174 1.00 86.38 72 ARG A C 1
ATOM 586 O O . ARG A 1 72 ? 7.911 -4.870 -22.385 1.00 86.38 72 ARG A O 1
ATOM 593 N N . THR A 1 73 ? 6.419 -3.757 -21.129 1.00 86.50 73 THR A N 1
ATOM 594 C CA . THR A 1 73 ? 7.391 -3.242 -20.176 1.00 86.50 73 THR A CA 1
ATOM 595 C C . THR A 1 73 ? 7.653 -4.257 -19.070 1.00 86.50 73 THR A C 1
ATOM 597 O O . THR A 1 73 ? 6.833 -4.505 -18.194 1.00 86.50 73 THR A O 1
ATOM 600 N N . GLN A 1 74 ? 8.851 -4.841 -19.093 1.00 87.44 74 GLN A N 1
ATOM 601 C CA . GLN A 1 74 ? 9.336 -5.680 -17.999 1.00 87.44 74 GLN A CA 1
ATOM 602 C C . GLN A 1 74 ? 9.785 -4.817 -16.815 1.00 87.44 74 GLN A C 1
ATOM 604 O O . GLN A 1 74 ? 10.675 -3.969 -16.968 1.00 87.44 74 GLN A O 1
ATOM 609 N N . LEU A 1 75 ? 9.192 -5.075 -15.648 1.00 90.31 75 LEU A N 1
ATOM 610 C CA . LEU A 1 75 ? 9.581 -4.489 -14.369 1.00 90.31 75 LEU A CA 1
ATOM 611 C C . LEU A 1 75 ? 10.666 -5.347 -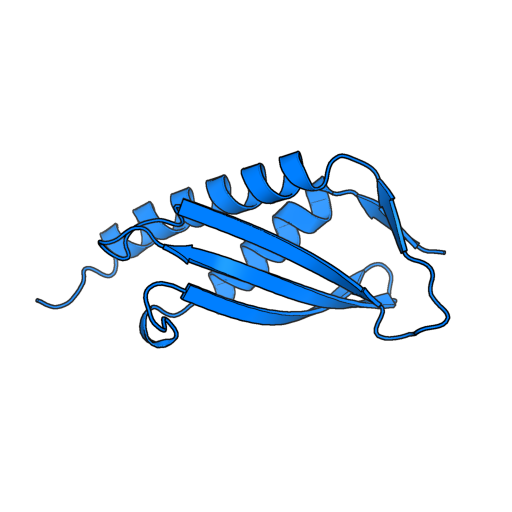13.715 1.00 90.31 75 LEU A C 1
ATOM 613 O O . LEU A 1 75 ? 10.477 -6.544 -13.504 1.00 90.31 75 LEU A O 1
ATOM 617 N N . HIS A 1 76 ? 11.790 -4.733 -13.364 1.00 92.75 76 HIS A N 1
ATOM 618 C CA . HIS A 1 76 ? 12.838 -5.362 -12.575 1.00 92.75 76 HIS A CA 1
ATOM 619 C C . HIS A 1 76 ? 12.853 -4.754 -11.172 1.00 92.75 76 HIS A C 1
ATOM 621 O O . HIS A 1 76 ? 13.201 -3.588 -10.985 1.00 92.75 76 HIS A O 1
ATOM 627 N N . ILE A 1 77 ? 12.431 -5.536 -10.179 1.00 93.31 77 ILE A N 1
ATOM 628 C CA . ILE A 1 77 ? 12.349 -5.081 -8.791 1.00 93.31 77 ILE A CA 1
ATOM 629 C C . ILE A 1 77 ? 13.703 -5.269 -8.106 1.00 93.31 77 ILE A C 1
ATOM 631 O O . ILE A 1 77 ? 14.188 -6.392 -7.974 1.00 93.31 77 ILE A O 1
ATOM 635 N N . ILE A 1 78 ? 14.289 -4.170 -7.629 1.00 95.94 78 ILE A N 1
ATOM 636 C CA . ILE A 1 78 ? 15.594 -4.170 -6.961 1.00 95.94 78 ILE A CA 1
ATOM 637 C C . ILE A 1 78 ? 15.406 -3.992 -5.457 1.00 95.94 78 ILE A C 1
ATOM 639 O O . ILE A 1 78 ? 15.054 -2.909 -4.978 1.00 95.94 78 ILE A O 1
ATOM 643 N N . GLY A 1 79 ? 15.696 -5.059 -4.711 1.00 94.50 79 GLY A N 1
ATOM 644 C CA . GLY A 1 79 ? 15.614 -5.110 -3.252 1.00 94.50 79 GLY A CA 1
ATOM 645 C C . GLY A 1 79 ? 14.521 -6.051 -2.743 1.00 94.50 79 GLY A C 1
ATOM 646 O O . GLY A 1 79 ? 13.888 -6.781 -3.499 1.00 94.50 79 GLY A O 1
ATOM 647 N N . SER A 1 80 ? 14.297 -6.048 -1.427 1.00 96.44 80 SER A N 1
ATOM 648 C CA . SER A 1 80 ? 13.282 -6.899 -0.794 1.00 96.44 80 SER A CA 1
ATOM 649 C C . SER A 1 80 ? 11.919 -6.206 -0.763 1.00 96.44 80 SER A C 1
ATOM 651 O O . SER A 1 80 ? 11.761 -5.168 -0.112 1.00 96.44 80 SER A O 1
ATOM 653 N N . MET A 1 81 ? 10.919 -6.807 -1.415 1.00 95.62 81 MET A N 1
ATOM 654 C CA . MET A 1 81 ? 9.521 -6.363 -1.319 1.00 95.62 81 MET A CA 1
ATOM 655 C C . MET A 1 81 ? 8.971 -6.518 0.099 1.00 95.62 81 MET A C 1
ATOM 657 O O . MET A 1 81 ? 8.252 -5.648 0.576 1.00 95.62 81 MET A O 1
ATOM 661 N N . GLN A 1 82 ? 9.377 -7.563 0.824 1.00 96.31 82 GLN A N 1
ATOM 662 C CA . GLN A 1 82 ? 8.976 -7.757 2.218 1.00 96.31 82 GLN A CA 1
ATOM 663 C C . GLN A 1 82 ? 9.449 -6.597 3.111 1.00 96.31 82 GLN A C 1
ATOM 665 O O . GLN A 1 82 ? 8.677 -6.064 3.910 1.00 96.31 82 GLN A O 1
ATOM 670 N N . GLN A 1 83 ? 10.707 -6.164 2.961 1.00 96.31 83 GLN A N 1
ATOM 671 C CA . GLN A 1 83 ? 11.225 -5.013 3.709 1.00 96.31 83 GLN A CA 1
ATOM 672 C C . GLN A 1 83 ? 10.518 -3.713 3.317 1.00 96.31 83 GLN A C 1
ATOM 674 O O . GLN A 1 83 ? 10.249 -2.880 4.182 1.00 96.31 83 GLN A O 1
ATOM 679 N N . ALA A 1 84 ? 10.204 -3.544 2.033 1.00 96.75 84 ALA A N 1
ATOM 680 C CA . ALA A 1 84 ? 9.477 -2.384 1.541 1.00 96.75 84 ALA A CA 1
ATOM 681 C C . ALA A 1 84 ? 8.048 -2.308 2.087 1.00 96.75 84 ALA A C 1
ATOM 683 O O . ALA A 1 84 ? 7.661 -1.264 2.604 1.00 96.75 84 ALA A O 1
ATOM 684 N N . ARG A 1 85 ? 7.307 -3.419 2.074 1.00 97.75 85 ARG A N 1
ATOM 685 C CA . ARG A 1 85 ? 5.969 -3.539 2.677 1.00 97.75 85 ARG A CA 1
ATOM 686 C C . ARG A 1 85 ? 5.998 -3.229 4.170 1.00 97.75 85 ARG A C 1
ATOM 688 O O . ARG A 1 85 ? 5.215 -2.414 4.651 1.00 97.75 85 ARG A O 1
ATOM 695 N N . SER A 1 86 ? 6.977 -3.784 4.890 1.00 97.12 86 SER A N 1
ATOM 696 C CA . SER A 1 86 ? 7.173 -3.499 6.316 1.00 97.12 86 SER A CA 1
ATOM 697 C C . SER A 1 86 ? 7.434 -2.010 6.586 1.00 97.12 86 SER A C 1
ATOM 699 O O . SER A 1 86 ? 6.819 -1.434 7.484 1.00 97.12 86 SER A O 1
ATOM 701 N N . LYS A 1 87 ? 8.288 -1.359 5.781 1.00 97.00 87 LYS A N 1
ATOM 702 C CA . LYS A 1 87 ? 8.557 0.087 5.885 1.00 97.00 87 LYS A CA 1
ATOM 703 C C . LYS A 1 87 ? 7.340 0.943 5.549 1.00 97.00 87 LYS A C 1
ATOM 705 O O . LYS A 1 87 ? 7.042 1.863 6.303 1.00 97.00 87 LYS A O 1
ATOM 710 N N . ALA A 1 88 ? 6.631 0.631 4.466 1.00 97.06 88 ALA A N 1
ATOM 711 C CA . ALA A 1 88 ? 5.412 1.338 4.085 1.00 97.06 88 ALA A CA 1
ATOM 712 C C . ALA A 1 88 ? 4.378 1.281 5.218 1.00 97.06 88 ALA A C 1
ATOM 714 O O . ALA A 1 88 ? 3.908 2.323 5.669 1.00 97.06 88 ALA A O 1
ATOM 715 N N . ARG A 1 89 ? 4.136 0.089 5.784 1.00 97.50 89 ARG A N 1
ATOM 716 C CA . ARG A 1 89 ? 3.267 -0.095 6.958 1.00 97.50 89 ARG A CA 1
ATOM 717 C C . ARG A 1 89 ? 3.684 0.778 8.141 1.00 97.50 89 ARG A C 1
ATOM 719 O O . ARG A 1 89 ? 2.835 1.391 8.777 1.00 97.50 89 ARG A O 1
ATOM 726 N N . GLN A 1 90 ? 4.982 0.826 8.455 1.00 96.56 90 GLN A N 1
ATOM 727 C CA . GLN A 1 90 ? 5.500 1.645 9.557 1.00 96.56 90 GLN A CA 1
ATOM 728 C C . GLN A 1 90 ? 5.225 3.137 9.334 1.00 96.56 90 GLN A C 1
ATOM 730 O O . GLN A 1 90 ? 4.777 3.808 10.262 1.00 96.56 90 GLN A O 1
ATOM 735 N N . TRP A 1 91 ? 5.458 3.649 8.123 1.00 95.88 91 TRP A N 1
ATOM 736 C CA . TRP A 1 91 ? 5.186 5.050 7.793 1.00 95.88 91 TRP A CA 1
ATOM 737 C C . TRP A 1 91 ? 3.697 5.384 7.837 1.00 95.88 91 TRP A C 1
ATOM 739 O O . TRP A 1 91 ? 3.329 6.390 8.440 1.00 95.88 91 TRP A O 1
ATOM 749 N N . ILE A 1 92 ? 2.844 4.524 7.276 1.00 95.50 92 ILE A N 1
ATOM 750 C CA . ILE A 1 92 ? 1.393 4.726 7.303 1.00 95.50 92 ILE A CA 1
ATOM 751 C C . ILE A 1 92 ? 0.878 4.709 8.747 1.00 95.50 92 ILE A C 1
ATOM 753 O O . ILE A 1 92 ? 0.179 5.628 9.153 1.00 95.50 92 ILE A O 1
ATOM 757 N N . ASN A 1 93 ? 1.277 3.737 9.571 1.00 95.00 93 ASN A N 1
ATOM 758 C CA . ASN A 1 93 ? 0.859 3.698 10.978 1.00 95.00 93 ASN A CA 1
ATOM 759 C C . ASN A 1 93 ? 1.354 4.912 11.776 1.00 95.00 93 ASN A C 1
ATOM 761 O O . ASN A 1 93 ? 0.631 5.421 12.632 1.00 95.00 93 ASN A O 1
ATOM 765 N N . ALA A 1 94 ? 2.566 5.402 11.497 1.00 92.94 94 ALA A N 1
ATOM 766 C CA . ALA A 1 94 ? 3.061 6.633 12.107 1.00 92.94 94 ALA A CA 1
ATOM 767 C C . ALA A 1 94 ? 2.201 7.845 11.711 1.00 92.94 94 ALA A C 1
ATOM 769 O O . ALA A 1 94 ? 1.910 8.685 12.562 1.00 92.94 94 ALA A O 1
ATOM 770 N N . TYR A 1 95 ? 1.757 7.915 10.453 1.00 91.31 95 TY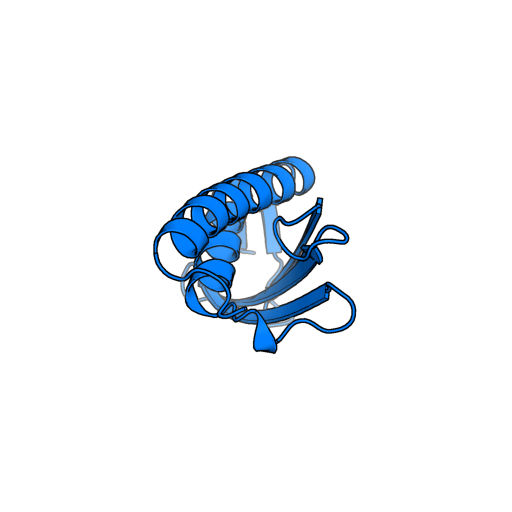R A N 1
ATOM 771 C CA . TYR A 1 95 ? 0.808 8.929 10.000 1.00 91.31 95 TYR A CA 1
ATOM 772 C C . TYR A 1 95 ? -0.553 8.790 10.694 1.00 91.31 95 TYR A C 1
ATOM 774 O O . TYR A 1 95 ? -1.001 9.748 11.316 1.00 91.31 95 TYR A O 1
ATOM 782 N N . LEU A 1 96 ? -1.173 7.605 10.673 1.00 90.00 96 LEU A N 1
ATOM 783 C CA . LEU A 1 96 ? -2.505 7.362 11.247 1.00 90.00 96 LEU A CA 1
ATOM 784 C C . LEU A 1 96 ? -2.571 7.686 12.744 1.00 90.00 96 LEU A C 1
ATOM 786 O O . LEU A 1 96 ? -3.558 8.249 13.219 1.00 90.00 96 LEU A O 1
ATOM 790 N N . LYS A 1 97 ? -1.493 7.395 13.482 1.00 88.44 97 LYS A N 1
ATOM 791 C CA . LYS A 1 97 ? -1.366 7.756 14.898 1.00 88.44 97 LYS A CA 1
ATOM 792 C C . LYS A 1 97 ? -1.451 9.271 15.115 1.00 88.44 97 LYS A C 1
ATOM 794 O O . LYS A 1 97 ? -2.098 9.720 16.059 1.00 88.44 97 LYS A O 1
ATOM 799 N N . ASN A 1 98 ? -0.821 10.055 14.241 1.00 82.25 98 ASN A N 1
ATOM 800 C CA . ASN A 1 98 ? -0.907 11.513 14.292 1.00 82.25 98 ASN A CA 1
ATOM 801 C C . ASN A 1 98 ? -2.271 11.997 13.786 1.00 82.25 98 ASN A C 1
ATOM 803 O O . ASN A 1 98 ? -2.878 12.843 14.427 1.00 82.25 98 ASN A O 1
ATOM 807 N N . TYR A 1 99 ? -2.792 11.425 12.700 1.00 77.25 99 TYR A N 1
ATOM 808 C CA . TYR A 1 99 ? -4.083 11.795 12.115 1.00 77.25 99 TYR A CA 1
ATOM 809 C C . TYR A 1 99 ? -5.230 11.703 13.131 1.00 77.25 99 TYR A C 1
ATOM 811 O O . TYR A 1 99 ? -5.945 12.679 13.336 1.00 77.25 99 TYR A O 1
ATOM 819 N N . ARG A 1 100 ? -5.334 10.594 13.876 1.00 66.56 100 ARG A N 1
ATOM 820 C CA . ARG A 1 100 ? -6.339 10.433 14.946 1.00 66.56 100 ARG A CA 1
ATOM 821 C C . ARG A 1 100 ? -6.184 11.409 16.111 1.00 66.56 100 ARG A C 1
ATOM 823 O O . ARG A 1 100 ? -7.145 11.650 16.831 1.00 66.56 100 ARG A O 1
ATOM 830 N N . THR A 1 101 ? -4.991 11.971 16.308 1.00 63.50 101 THR A N 1
ATOM 831 C CA . THR A 1 101 ? -4.794 13.034 17.305 1.00 63.50 101 THR A CA 1
ATOM 832 C C . THR A 1 101 ? -5.548 14.310 16.907 1.00 63.50 101 THR A C 1
ATOM 834 O O . THR A 1 101 ? -5.967 15.061 17.782 1.00 63.50 101 THR A O 1
ATOM 837 N N . TYR A 1 102 ? -5.748 14.545 15.605 1.00 58.72 102 TYR A N 1
ATOM 838 C CA . TYR A 1 102 ? -6.377 15.756 15.065 1.00 58.72 102 TYR A CA 1
ATOM 839 C C . TYR A 1 102 ? -7.795 15.537 14.516 1.00 58.72 102 TYR A C 1
ATOM 841 O O . TYR A 1 102 ? -8.564 16.488 14.433 1.00 58.72 102 TYR A O 1
ATOM 849 N N . CYS A 1 103 ? -8.152 14.302 14.168 1.00 60.44 103 CYS A N 1
ATOM 850 C CA . CYS A 1 103 ? -9.500 13.877 13.792 1.00 60.44 103 CYS A CA 1
ATOM 851 C C . CYS A 1 103 ? -9.900 12.681 14.669 1.00 60.44 103 CYS A C 1
ATOM 853 O O . CYS A 1 103 ? -9.769 11.530 14.242 1.00 60.44 103 CYS A O 1
ATOM 855 N N . PRO A 1 104 ? -10.288 12.926 15.934 1.00 61.22 104 PRO A N 1
ATOM 856 C CA . PRO A 1 104 ? -10.817 11.873 16.787 1.00 61.22 104 PRO A CA 1
ATOM 857 C C . PRO A 1 104 ? -12.121 11.335 16.189 1.00 61.22 104 PRO A C 1
ATOM 859 O O . PRO A 1 104 ? -12.902 12.094 15.622 1.00 61.22 104 PRO A O 1
ATOM 862 N N . LEU A 1 105 ? -12.346 10.026 16.324 1.00 59.69 105 LEU A N 1
ATOM 863 C CA . LEU A 1 105 ? -13.634 9.407 16.006 1.00 59.69 105 LEU A CA 1
ATOM 864 C C . LEU A 1 105 ? -14.723 10.150 16.790 1.00 59.69 105 LEU A C 1
ATOM 866 O O . LEU A 1 105 ? -14.642 10.208 18.020 1.00 59.69 105 LEU A O 1
ATOM 870 N N . GLU A 1 106 ? -15.702 10.735 16.099 1.00 56.19 106 GLU A N 1
ATOM 871 C CA . GLU A 1 106 ? -16.921 11.195 16.762 1.00 56.19 106 GLU A CA 1
ATOM 872 C C . GLU A 1 106 ? -17.602 9.954 17.361 1.00 56.19 106 GLU A C 1
ATOM 874 O O . GLU A 1 106 ? -17.862 8.977 16.657 1.00 56.19 106 GLU A O 1
ATOM 879 N N . ILE A 1 107 ? -17.753 9.956 18.689 1.00 50.47 107 ILE A N 1
ATOM 880 C CA . ILE A 1 107 ? -18.324 8.858 19.486 1.00 50.47 107 ILE A CA 1
ATOM 881 C C . ILE A 1 107 ? -19.845 8.976 19.488 1.00 50.47 107 ILE A C 1
ATOM 883 O O . ILE A 1 107 ? -20.326 10.101 19.755 1.00 50.47 107 ILE A O 1
#

Radius of gyration: 14.66 Å; chains: 1; bounding box: 34×24×43 Å

Secondary structure (DSSP, 8-state):
-EEEEHHHHHHHHHHHHHHH--GGG-BTTEEEEEEEEEETTEEEEEEEEEEE-TTSSSEEEEEEEEEESSTT--EEEES-HHHHHHHHHHHHHHHHHHHHHHSPPP-

pLDDT: mean 89.37, std 9.6, range [50.47, 97.75]

Sequence (107 aa):
MIELNTRHLALLCAGQFIAHFDYDDLVDNRYCSEYETNISSTPLLLHCRARFDKKGEQISDFDFDVESCDRRTQLHIIGSMQQARSKARQWINAYLKNYRTYCPLEI